Protein AF-A0A2N6D8K6-F1 (afdb_monomer)

pLDDT: mean 79.32, std 9.18, range [48.91, 89.81]

Structure (mmCIF, N/CA/C/O backbone):
data_AF-A0A2N6D8K6-F1
#
_entry.id   AF-A0A2N6D8K6-F1
#
loop_
_atom_site.group_PDB
_atom_site.id
_atom_site.type_symbol
_atom_site.label_atom_id
_atom_site.label_alt_id
_atom_site.label_comp_id
_atom_site.label_asym_id
_atom_site.label_entity_id
_atom_site.label_seq_id
_atom_site.pdbx_PDB_ins_code
_atom_site.Cartn_x
_atom_site.Cartn_y
_atom_site.Cartn_z
_atom_site.occupancy
_atom_site.B_iso_or_equiv
_atom_site.auth_seq_id
_atom_site.auth_comp_id
_atom_site.auth_asym_id
_atom_site.auth_atom_id
_atom_site.pdbx_PDB_model_num
ATOM 1 N N . MET A 1 1 ? -3.991 9.715 23.454 1.00 48.91 1 MET A N 1
ATOM 2 C CA . MET A 1 1 ? -3.534 10.685 22.433 1.00 48.91 1 MET A CA 1
ATOM 3 C C . MET A 1 1 ? -4.359 10.430 21.180 1.00 48.91 1 MET A C 1
ATOM 5 O O . MET A 1 1 ? -4.437 9.270 20.801 1.00 48.91 1 MET A O 1
ATOM 9 N N . MET A 1 2 ? -5.073 11.428 20.643 1.00 51.59 2 MET A N 1
ATOM 10 C CA . MET A 1 2 ? -6.080 11.221 19.586 1.00 51.59 2 MET A CA 1
ATOM 11 C C . MET A 1 2 ? -5.442 10.580 18.335 1.00 51.59 2 MET A C 1
ATOM 13 O O . MET A 1 2 ? -4.642 11.240 17.670 1.00 51.59 2 MET A O 1
ATOM 17 N N . PRO A 1 3 ? -5.758 9.310 18.014 1.00 61.03 3 PRO A N 1
ATOM 18 C CA . PRO A 1 3 ? -5.130 8.584 16.909 1.00 61.03 3 PRO A CA 1
ATOM 19 C C . PRO A 1 3 ? -5.493 9.170 15.537 1.00 61.03 3 PRO A C 1
ATOM 21 O O . PRO A 1 3 ? -4.784 8.931 14.567 1.00 61.03 3 PRO A O 1
ATOM 24 N N . GLU A 1 4 ? -6.546 9.983 15.451 1.00 63.66 4 GLU A N 1
ATOM 25 C CA . GLU A 1 4 ? -7.065 10.559 14.206 1.00 63.66 4 GLU A CA 1
ATOM 26 C C . GLU A 1 4 ? -6.054 11.455 13.479 1.00 63.66 4 GLU A C 1
ATOM 28 O O . GLU A 1 4 ? -5.876 11.328 12.267 1.00 63.66 4 GLU A O 1
ATOM 33 N N . ILE A 1 5 ? -5.337 12.316 14.211 1.00 70.06 5 ILE A N 1
ATOM 34 C CA . ILE A 1 5 ? -4.344 13.226 13.617 1.00 70.06 5 ILE A CA 1
ATOM 35 C C . ILE A 1 5 ? -3.156 12.422 13.073 1.00 70.06 5 ILE A C 1
ATOM 37 O O . ILE A 1 5 ? -2.692 12.665 11.957 1.00 70.06 5 ILE A O 1
ATOM 41 N N . SER A 1 6 ? -2.695 11.423 13.830 1.00 76.38 6 SER A N 1
ATOM 42 C CA . SER A 1 6 ? -1.581 10.561 13.428 1.00 76.38 6 SER A CA 1
ATOM 43 C C . SER A 1 6 ? -1.946 9.656 12.249 1.00 76.38 6 SER A C 1
ATOM 45 O O . SER A 1 6 ? -1.163 9.533 11.312 1.00 76.38 6 SER A O 1
ATOM 47 N N . ILE A 1 7 ? -3.147 9.073 12.244 1.00 81.81 7 ILE A N 1
ATOM 48 C CA . ILE A 1 7 ? -3.619 8.187 11.172 1.00 81.81 7 ILE A CA 1
ATOM 49 C C . ILE A 1 7 ? -3.846 8.959 9.878 1.00 81.81 7 ILE A C 1
ATOM 51 O O . ILE A 1 7 ? -3.372 8.536 8.826 1.00 81.81 7 ILE A O 1
ATOM 55 N N . SER A 1 8 ? -4.516 10.112 9.948 1.00 81.38 8 SER A N 1
ATOM 56 C CA . SER A 1 8 ? -4.740 10.969 8.780 1.00 81.38 8 SER A CA 1
ATOM 57 C C . SER A 1 8 ? -3.414 11.398 8.151 1.00 81.38 8 SER A C 1
ATOM 59 O O . SER A 1 8 ? -3.263 11.373 6.928 1.00 81.38 8 SER A O 1
ATOM 61 N N . LYS A 1 9 ? -2.407 11.706 8.981 1.00 84.31 9 LYS A N 1
ATOM 62 C CA . LYS A 1 9 ? -1.055 12.018 8.510 1.00 84.31 9 LYS A CA 1
ATOM 63 C C . LYS A 1 9 ? -0.406 10.822 7.809 1.00 84.31 9 LYS A C 1
ATOM 65 O O . LYS A 1 9 ? 0.092 10.994 6.704 1.00 84.31 9 LYS A O 1
ATOM 70 N N . ILE A 1 10 ? -0.451 9.624 8.398 1.00 83.38 10 ILE A N 1
ATOM 71 C CA . ILE A 1 10 ? 0.119 8.404 7.795 1.00 83.38 10 ILE A CA 1
ATOM 72 C C . ILE A 1 10 ? -0.560 8.079 6.461 1.00 83.38 10 ILE A C 1
ATOM 74 O O . ILE A 1 10 ? 0.134 7.840 5.476 1.00 83.38 10 ILE A O 1
ATOM 78 N N . MET A 1 11 ? -1.895 8.134 6.401 1.00 82.94 11 MET A N 1
ATOM 79 C CA . MET A 1 11 ? -2.642 7.892 5.165 1.00 82.94 11 MET A CA 1
ATOM 80 C C . MET A 1 11 ? -2.240 8.869 4.063 1.00 82.94 11 MET A C 1
ATOM 82 O O . MET A 1 11 ? -1.933 8.435 2.959 1.00 82.94 11 MET A O 1
ATOM 86 N N . ARG A 1 12 ? -2.193 10.175 4.360 1.00 85.88 12 ARG A N 1
ATOM 87 C CA . ARG A 1 12 ? -1.790 11.201 3.384 1.00 85.88 12 ARG A CA 1
ATOM 88 C C . ARG A 1 12 ? -0.355 11.002 2.911 1.00 85.88 12 ARG A C 1
ATOM 90 O O . ARG A 1 12 ? -0.102 11.099 1.716 1.00 85.88 12 ARG A O 1
ATOM 97 N N . THR A 1 13 ? 0.564 10.705 3.828 1.00 85.12 13 THR A N 1
ATOM 98 C CA . THR A 1 13 ? 1.973 10.480 3.490 1.00 85.12 13 THR A CA 1
ATOM 99 C C . THR A 1 13 ? 2.146 9.246 2.610 1.00 85.12 13 THR A C 1
ATOM 101 O O . THR A 1 13 ? 2.822 9.336 1.591 1.00 85.12 13 THR A O 1
ATOM 104 N N . GLY A 1 14 ? 1.517 8.115 2.944 1.00 83.06 14 GLY A N 1
ATOM 105 C CA . GLY A 1 14 ? 1.617 6.902 2.128 1.00 83.06 14 GLY A CA 1
ATOM 106 C C . GLY A 1 14 ? 1.004 7.073 0.735 1.00 83.06 14 GLY A C 1
ATOM 107 O O . GLY A 1 14 ? 1.611 6.676 -0.254 1.00 83.06 14 GLY A O 1
ATOM 108 N N . LEU A 1 15 ? -0.134 7.771 0.627 1.00 85.62 15 LEU A N 1
ATOM 109 C CA . LEU A 1 15 ? -0.737 8.111 -0.668 1.00 85.62 15 LEU A CA 1
ATOM 110 C C . LEU A 1 15 ? 0.157 9.039 -1.501 1.00 85.62 15 LEU A C 1
ATOM 112 O O . LEU A 1 15 ? 0.314 8.825 -2.700 1.00 85.62 15 LEU A O 1
ATOM 116 N N . ALA A 1 16 ? 0.767 10.047 -0.870 1.00 87.88 16 ALA A N 1
ATOM 117 C CA . ALA A 1 16 ? 1.689 10.958 -1.541 1.00 87.88 16 ALA A CA 1
ATOM 118 C C . ALA A 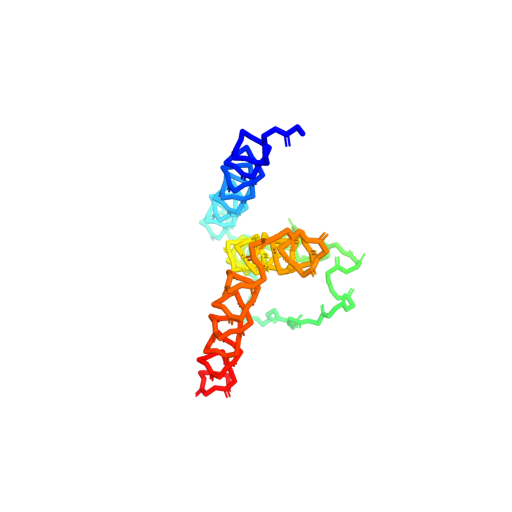1 16 ? 2.935 10.224 -2.058 1.00 87.88 16 ALA A C 1
ATOM 120 O O . ALA A 1 16 ? 3.336 10.440 -3.197 1.00 87.88 16 ALA A O 1
ATOM 121 N N . ILE A 1 17 ? 3.512 9.322 -1.258 1.00 87.12 17 ILE A N 1
ATOM 122 C CA . ILE A 1 17 ? 4.657 8.495 -1.664 1.00 87.12 17 ILE A CA 1
ATOM 123 C C . ILE A 1 17 ? 4.280 7.591 -2.843 1.00 87.12 17 ILE A C 1
ATOM 125 O O . ILE A 1 17 ? 5.009 7.545 -3.833 1.00 87.12 17 ILE A O 1
ATOM 129 N N . GLY A 1 18 ? 3.125 6.922 -2.776 1.00 84.81 18 GLY A N 1
ATOM 130 C CA . GLY A 1 18 ? 2.630 6.091 -3.872 1.00 84.81 18 GLY A CA 1
ATOM 131 C C . GLY A 1 18 ? 2.453 6.874 -5.174 1.00 84.81 18 GLY A C 1
ATOM 132 O O . GLY A 1 18 ? 2.937 6.447 -6.220 1.00 84.81 18 GLY A O 1
ATOM 133 N N . LEU A 1 19 ? 1.846 8.064 -5.103 1.00 86.69 19 LEU A N 1
ATOM 134 C CA . LEU A 1 19 ? 1.694 8.963 -6.252 1.00 86.69 19 LEU A CA 1
ATOM 135 C C . LEU A 1 19 ? 3.040 9.421 -6.821 1.00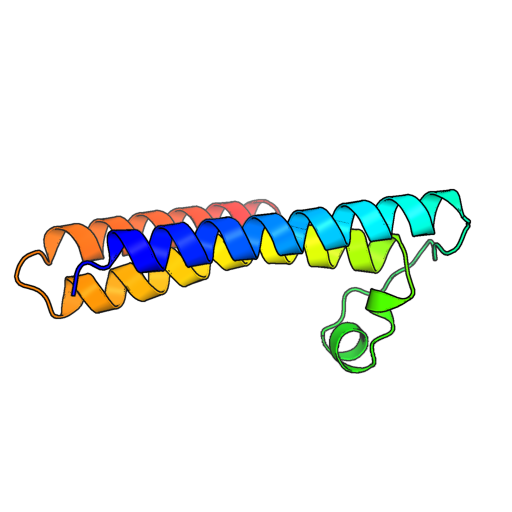 86.69 19 LEU A C 1
ATOM 137 O O . LEU A 1 19 ? 3.202 9.446 -8.039 1.00 86.69 19 LEU A O 1
ATOM 141 N N . ILE A 1 20 ? 4.013 9.751 -5.967 1.00 89.81 20 ILE A N 1
ATOM 142 C CA . ILE A 1 20 ? 5.362 10.129 -6.406 1.00 89.81 20 ILE A CA 1
ATOM 143 C C . ILE A 1 20 ? 6.009 8.977 -7.180 1.00 89.81 20 ILE A C 1
ATOM 145 O O . ILE A 1 20 ? 6.514 9.202 -8.277 1.00 89.81 20 ILE A O 1
ATOM 149 N N . PHE A 1 21 ? 5.949 7.745 -6.669 1.00 87.19 21 PHE A N 1
ATOM 150 C CA . PHE A 1 21 ? 6.497 6.589 -7.381 1.00 87.19 21 PHE A CA 1
ATOM 151 C C . PHE A 1 21 ? 5.806 6.344 -8.723 1.00 87.19 21 PHE A C 1
ATOM 153 O O . PHE A 1 21 ? 6.488 6.102 -9.715 1.00 87.19 21 PHE A O 1
ATOM 160 N N . MET A 1 22 ? 4.480 6.491 -8.797 1.00 85.69 22 MET A N 1
ATOM 161 C CA . MET A 1 22 ? 3.758 6.367 -10.068 1.00 85.69 22 MET A CA 1
ATOM 162 C C . MET A 1 22 ? 4.135 7.467 -11.067 1.00 85.69 22 MET A C 1
ATOM 164 O O . MET A 1 22 ? 4.293 7.177 -12.251 1.00 85.69 22 MET A O 1
ATOM 168 N N . LEU A 1 23 ? 4.312 8.712 -10.611 1.00 87.06 23 LEU A N 1
ATOM 169 C CA . LEU A 1 23 ? 4.733 9.825 -11.467 1.00 87.06 23 LEU A CA 1
ATOM 170 C C . LEU A 1 23 ? 6.148 9.613 -12.011 1.00 87.06 23 LEU A C 1
ATOM 172 O O . LEU A 1 23 ? 6.365 9.764 -13.212 1.00 87.06 23 LEU A O 1
ATOM 176 N N . ILE A 1 24 ? 7.098 9.220 -11.157 1.00 86.25 24 ILE A N 1
ATOM 177 C CA . ILE A 1 24 ? 8.469 8.915 -11.590 1.00 86.25 24 ILE A CA 1
ATOM 178 C C . ILE A 1 24 ? 8.460 7.712 -12.542 1.00 86.25 24 ILE A C 1
ATOM 180 O O . ILE A 1 24 ? 9.115 7.758 -13.581 1.00 86.25 24 ILE A O 1
ATOM 184 N N . GLY A 1 25 ? 7.668 6.679 -12.243 1.00 82.94 25 GLY A N 1
ATOM 185 C CA . GLY A 1 25 ? 7.509 5.511 -13.107 1.00 82.94 25 GLY A CA 1
ATOM 186 C C . GLY A 1 25 ? 6.962 5.858 -14.493 1.00 82.94 25 GLY A C 1
ATOM 187 O O . GLY A 1 25 ? 7.513 5.420 -15.501 1.00 82.94 25 GLY A O 1
ATOM 188 N N . GLY A 1 26 ? 5.955 6.733 -14.558 1.00 81.38 26 GLY A N 1
ATOM 189 C CA . GLY A 1 26 ? 5.431 7.265 -15.817 1.00 81.38 26 GLY A CA 1
ATOM 190 C C . GLY A 1 26 ? 6.480 8.049 -16.610 1.00 81.38 26 GLY A C 1
ATOM 191 O O . GLY A 1 26 ? 6.624 7.843 -17.813 1.00 81.38 26 GLY A O 1
ATOM 192 N N . ILE A 1 27 ? 7.275 8.894 -15.944 1.00 85.44 27 ILE A N 1
ATOM 193 C CA . ILE A 1 27 ? 8.379 9.630 -16.586 1.00 85.44 27 ILE A CA 1
ATOM 194 C C . ILE A 1 27 ? 9.433 8.659 -17.142 1.00 85.44 27 ILE A C 1
ATOM 196 O O . ILE A 1 27 ? 9.909 8.831 -18.265 1.00 85.44 27 ILE A O 1
ATOM 200 N N . PHE A 1 28 ? 9.793 7.623 -16.385 1.00 83.81 28 PHE A N 1
ATOM 201 C CA . PHE A 1 28 ? 10.779 6.620 -16.801 1.00 83.81 28 PHE A CA 1
ATOM 202 C C . PHE A 1 28 ? 10.277 5.770 -17.974 1.00 83.81 28 PHE A C 1
ATOM 204 O O . PHE A 1 28 ? 11.035 5.506 -18.906 1.00 83.81 28 PHE A O 1
ATOM 211 N N . SER A 1 29 ? 8.984 5.442 -17.988 1.00 78.56 29 SER A N 1
ATOM 212 C CA . SER A 1 29 ? 8.338 4.765 -19.114 1.00 78.56 29 SER A CA 1
ATOM 213 C C . SER A 1 29 ? 8.377 5.613 -20.395 1.00 78.56 29 SER A C 1
ATOM 215 O O . SER A 1 29 ? 8.783 5.113 -21.442 1.00 78.56 29 SER A O 1
ATOM 217 N N . VAL A 1 30 ? 8.069 6.915 -20.317 1.00 79.69 30 VAL A N 1
ATOM 218 C CA . VAL A 1 30 ? 8.109 7.827 -21.482 1.00 79.69 30 VAL A CA 1
ATOM 219 C C . VAL A 1 30 ? 9.539 8.073 -21.979 1.00 79.69 30 VAL A C 1
ATOM 221 O O . VAL A 1 30 ? 9.760 8.256 -23.173 1.00 79.69 30 VAL A O 1
ATOM 224 N N . THR A 1 31 ? 10.526 8.058 -21.082 1.00 79.38 31 THR A N 1
ATOM 225 C CA . THR A 1 31 ? 11.950 8.249 -21.421 1.00 79.38 31 THR A CA 1
ATOM 226 C C . THR A 1 31 ? 12.653 6.970 -21.891 1.00 79.38 31 THR A C 1
ATOM 228 O O . THR A 1 31 ? 13.86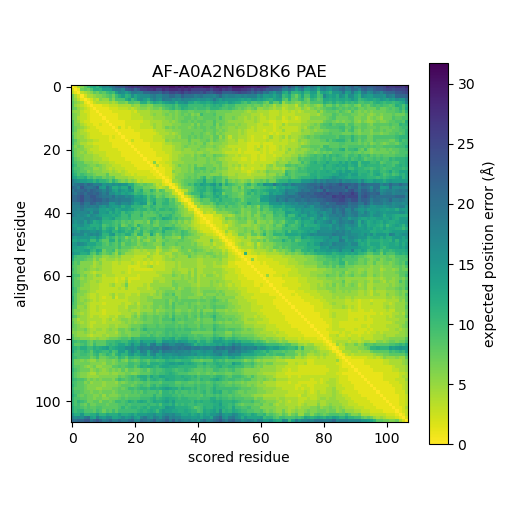2 6.989 -22.121 1.00 79.38 31 THR A O 1
ATOM 231 N N . GLY A 1 32 ? 11.912 5.871 -22.076 1.00 66.62 32 GLY A N 1
ATOM 232 C CA . GLY A 1 32 ? 12.422 4.618 -22.639 1.00 66.62 32 GLY A CA 1
ATOM 233 C C . GLY A 1 32 ? 13.168 3.721 -21.648 1.00 66.62 32 GLY A C 1
ATOM 234 O O . GLY A 1 32 ? 13.801 2.754 -22.062 1.00 66.62 32 GLY A O 1
ATOM 235 N N . ARG A 1 33 ? 13.107 4.009 -20.340 1.00 68.62 33 ARG A N 1
ATOM 236 C CA . ARG A 1 33 ? 13.623 3.126 -19.279 1.00 68.62 33 ARG A CA 1
ATOM 237 C C . ARG A 1 33 ? 12.529 2.159 -18.832 1.00 68.62 33 ARG A C 1
ATOM 239 O O . ARG A 1 33 ? 11.983 2.289 -17.736 1.00 68.62 33 ARG A O 1
ATOM 246 N N . TYR A 1 34 ?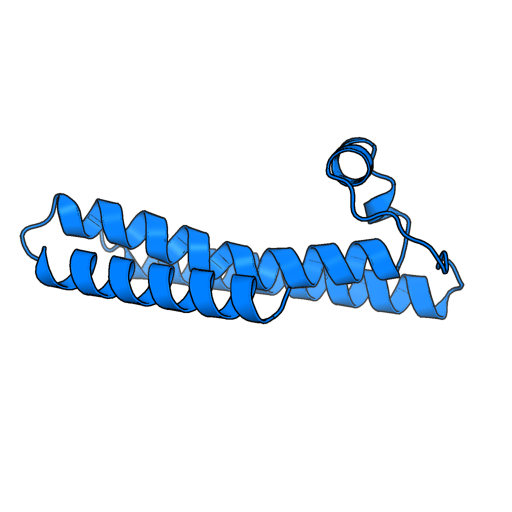 12.193 1.234 -19.722 1.00 64.12 34 TYR A N 1
ATOM 247 C CA . TYR A 1 34 ? 11.155 0.227 -19.529 1.00 64.12 34 TYR A CA 1
ATOM 248 C C . TYR A 1 34 ? 11.653 -1.129 -20.031 1.00 64.12 34 TYR A C 1
ATOM 250 O O . TYR A 1 34 ? 12.052 -1.236 -21.191 1.00 64.12 34 TYR A O 1
ATOM 258 N N . HIS A 1 35 ? 11.623 -2.151 -19.175 1.00 67.50 35 HIS A N 1
ATOM 259 C CA . HIS A 1 35 ? 11.768 -3.539 -19.608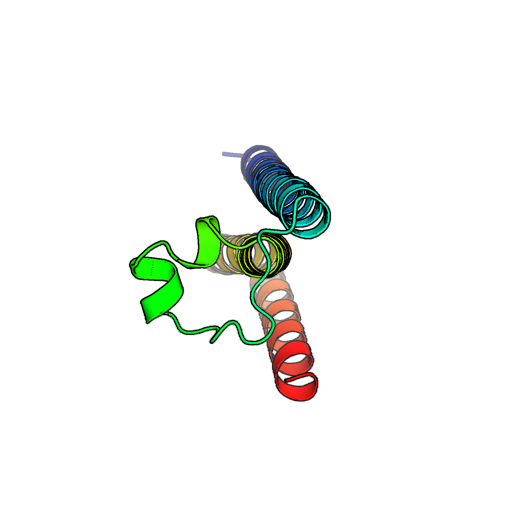 1.00 67.50 35 HIS A CA 1
ATOM 260 C C . HIS A 1 35 ? 10.382 -4.173 -19.766 1.00 67.50 35 HIS A C 1
ATOM 262 O O . HIS A 1 35 ? 9.533 -4.062 -18.883 1.00 67.50 35 HIS A O 1
ATOM 268 N N . GLU A 1 36 ? 10.165 -4.866 -20.888 1.00 59.00 36 GLU A N 1
ATOM 269 C CA . GLU A 1 36 ? 8.911 -5.582 -21.179 1.00 59.00 36 GLU A CA 1
ATOM 270 C C . GLU A 1 36 ? 8.627 -6.714 -20.178 1.00 59.00 36 GLU A C 1
ATOM 272 O O . GLU A 1 36 ? 7.469 -7.013 -19.897 1.00 59.00 36 GLU A O 1
ATOM 277 N N . GLU A 1 37 ? 9.667 -7.294 -19.573 1.00 60.94 37 GLU A N 1
ATOM 278 C CA . GLU A 1 37 ? 9.549 -8.380 -18.599 1.00 60.94 37 GLU A CA 1
ATOM 279 C C . GLU A 1 37 ? 10.191 -7.998 -17.262 1.00 60.94 37 GLU A C 1
ATOM 281 O O . GLU A 1 37 ? 11.337 -8.335 -16.959 1.00 60.94 37 GLU A O 1
ATOM 286 N N . ILE A 1 38 ? 9.437 -7.293 -16.418 1.00 63.44 38 ILE A N 1
ATOM 287 C CA . ILE A 1 38 ? 9.841 -7.088 -15.026 1.00 63.44 38 ILE A CA 1
ATOM 288 C C . ILE A 1 38 ? 9.385 -8.285 -14.210 1.00 63.44 38 ILE A C 1
ATOM 290 O O . ILE A 1 38 ? 8.197 -8.481 -13.953 1.00 63.44 38 ILE A O 1
ATOM 294 N N . ASN A 1 39 ? 10.350 -9.061 -13.734 1.00 65.69 39 ASN A N 1
ATOM 295 C CA . ASN A 1 39 ? 10.070 -10.117 -12.780 1.00 65.69 39 ASN A CA 1
ATOM 296 C C . ASN A 1 39 ? 9.795 -9.475 -11.405 1.00 65.69 39 ASN A C 1
ATOM 298 O O . ASN A 1 39 ? 10.709 -8.971 -10.748 1.00 65.69 39 ASN A O 1
ATOM 302 N N . LEU A 1 40 ? 8.530 -9.435 -10.980 1.00 65.00 40 LEU A N 1
ATOM 303 C CA . LEU A 1 40 ? 8.080 -8.831 -9.716 1.00 65.00 40 LEU A CA 1
ATOM 304 C C . LEU A 1 40 ? 8.414 -9.733 -8.515 1.00 65.00 40 LEU A C 1
ATOM 306 O O . LEU A 1 40 ? 7.540 -10.233 -7.811 1.00 65.00 40 LEU A O 1
ATOM 310 N N . SER A 1 41 ? 9.706 -9.955 -8.291 1.00 70.56 41 SER A N 1
ATOM 311 C CA . SER A 1 41 ? 10.227 -10.722 -7.162 1.00 70.56 41 SER A CA 1
ATOM 312 C C . SER A 1 41 ? 10.643 -9.805 -6.012 1.00 70.56 41 SER A C 1
ATOM 314 O O . SER A 1 41 ? 11.167 -8.710 -6.225 1.00 70.56 41 SER A O 1
ATOM 316 N N . ILE A 1 42 ? 10.502 -10.295 -4.777 1.00 66.75 42 ILE A N 1
ATOM 317 C CA . ILE A 1 42 ? 11.053 -9.650 -3.573 1.00 66.75 42 ILE A CA 1
ATOM 318 C C . ILE A 1 42 ? 12.573 -9.454 -3.712 1.00 66.75 42 ILE A C 1
ATOM 320 O O . ILE A 1 42 ? 13.109 -8.452 -3.244 1.00 66.75 42 ILE A O 1
ATOM 324 N N . ALA A 1 43 ? 13.265 -10.360 -4.412 1.00 70.69 43 ALA A N 1
ATOM 325 C CA . ALA A 1 43 ? 14.691 -10.218 -4.699 1.00 70.69 43 ALA A CA 1
ATOM 326 C C . ALA A 1 43 ? 14.988 -8.946 -5.514 1.00 70.69 43 ALA A C 1
ATOM 328 O O . ALA A 1 43 ? 15.914 -8.212 -5.189 1.00 70.69 43 ALA A O 1
ATOM 329 N N . ASN A 1 44 ? 14.139 -8.626 -6.493 1.00 69.62 44 ASN A N 1
ATOM 330 C CA . ASN A 1 44 ? 14.285 -7.444 -7.346 1.00 69.62 44 ASN A CA 1
ATOM 331 C C . ASN A 1 44 ? 13.868 -6.145 -6.633 1.00 69.62 44 ASN A C 1
ATOM 333 O O . ASN A 1 44 ? 14.350 -5.064 -6.972 1.00 69.62 44 ASN A O 1
ATOM 337 N N . MET A 1 45 ? 13.011 -6.234 -5.605 1.00 68.62 45 MET A N 1
ATOM 338 C CA . MET A 1 45 ? 12.768 -5.105 -4.694 1.00 68.62 45 MET A CA 1
ATOM 339 C C . MET A 1 45 ? 14.016 -4.796 -3.859 1.00 68.62 45 MET A C 1
ATOM 341 O O . MET A 1 45 ? 14.340 -3.628 -3.660 1.00 68.62 45 MET A O 1
ATOM 345 N N . LEU A 1 46 ? 14.699 -5.833 -3.364 1.00 73.12 46 LEU A N 1
ATOM 346 C CA . LEU A 1 46 ? 15.861 -5.705 -2.477 1.00 73.12 46 LEU A CA 1
ATOM 347 C C . LEU A 1 46 ? 17.137 -5.291 -3.216 1.00 73.12 46 LEU A C 1
ATOM 349 O O . LEU A 1 46 ? 17.920 -4.520 -2.670 1.00 73.12 46 LEU A O 1
ATOM 353 N N . ASP A 1 47 ? 17.319 -5.757 -4.451 1.00 78.81 47 ASP A N 1
ATOM 354 C CA . ASP A 1 47 ? 18.447 -5.385 -5.319 1.00 78.81 47 ASP A CA 1
ATOM 355 C C . ASP A 1 47 ? 18.268 -3.996 -5.969 1.00 78.81 47 ASP A C 1
ATOM 357 O O . ASP A 1 47 ? 19.105 -3.501 -6.717 1.00 78.81 47 ASP A O 1
ATOM 361 N N . GLY A 1 48 ? 17.140 -3.332 -5.704 1.00 74.25 48 GLY A N 1
ATOM 362 C CA . GLY A 1 48 ? 16.877 -1.976 -6.175 1.00 74.25 48 GLY A CA 1
ATOM 363 C C . GLY A 1 48 ? 16.551 -1.861 -7.669 1.00 74.25 48 GLY A C 1
ATOM 364 O O . GLY A 1 48 ? 16.254 -0.761 -8.137 1.00 74.25 48 GLY A O 1
ATOM 365 N N . SER A 1 49 ? 16.538 -2.968 -8.418 1.00 73.75 49 SER A N 1
ATOM 366 C CA . SER A 1 49 ? 16.268 -2.985 -9.863 1.00 73.75 49 SER A CA 1
ATOM 367 C C . SER A 1 49 ? 14.883 -2.426 -10.212 1.00 73.75 49 SER A C 1
ATOM 369 O O . SER A 1 49 ? 14.730 -1.730 -11.215 1.00 73.75 49 SER A O 1
ATOM 371 N N . LEU A 1 50 ? 13.899 -2.600 -9.323 1.00 68.38 50 LEU A N 1
ATOM 372 C CA . LEU A 1 50 ? 12.561 -2.013 -9.467 1.00 68.38 50 LEU A CA 1
ATOM 373 C C . LEU A 1 50 ? 12.517 -0.478 -9.369 1.00 68.38 50 LEU A C 1
ATOM 375 O O . LEU A 1 50 ? 11.539 0.113 -9.816 1.00 68.38 50 LEU A O 1
ATOM 379 N N . PHE A 1 51 ? 13.539 0.180 -8.806 1.00 72.69 51 PHE A N 1
ATOM 380 C CA . PHE A 1 51 ? 13.600 1.649 -8.719 1.00 72.69 51 PHE A CA 1
ATOM 381 C C . PHE A 1 51 ? 14.185 2.304 -9.972 1.00 72.69 51 PHE A C 1
ATOM 383 O O . PHE A 1 51 ? 14.087 3.521 -10.136 1.00 72.69 51 PHE A O 1
ATOM 390 N N . VAL A 1 52 ? 14.822 1.515 -10.837 1.00 75.44 52 VAL A N 1
ATOM 391 C CA . VAL A 1 52 ? 15.466 2.000 -12.065 1.00 75.44 52 VAL A CA 1
ATOM 392 C C . VAL A 1 52 ? 14.553 1.812 -13.280 1.00 75.44 52 VAL A C 1
ATOM 394 O O . VAL A 1 52 ? 14.757 2.462 -14.305 1.00 75.44 52 VAL A O 1
ATOM 397 N N . ASP A 1 53 ? 13.519 0.980 -13.146 1.00 80.25 53 ASP A N 1
ATOM 398 C CA . ASP A 1 53 ? 12.537 0.700 -14.186 1.00 80.25 53 ASP A CA 1
ATOM 399 C C . ASP A 1 53 ? 11.232 1.481 -13.973 1.00 80.25 53 ASP A C 1
ATOM 401 O O . ASP A 1 53 ? 10.669 1.506 -12.874 1.00 80.25 53 ASP A O 1
ATOM 405 N N . GLY A 1 54 ? 10.721 2.093 -15.043 1.00 78.69 54 GLY A N 1
ATOM 406 C CA . GLY A 1 54 ? 9.457 2.815 -15.027 1.00 78.69 54 GLY A CA 1
ATOM 407 C C . GLY A 1 54 ? 8.269 1.953 -14.608 1.00 78.69 54 GLY A C 1
ATOM 408 O O . GLY A 1 54 ? 7.488 2.372 -13.750 1.00 78.69 54 GLY A O 1
ATOM 409 N N . ALA A 1 55 ? 8.148 0.728 -15.130 1.00 79.81 55 ALA A N 1
ATOM 410 C CA . ALA A 1 55 ? 7.047 -0.145 -14.722 1.00 79.81 55 ALA A CA 1
ATOM 411 C C . ALA A 1 55 ? 7.239 -0.673 -13.292 1.00 79.81 55 ALA A C 1
ATOM 413 O O . ALA A 1 55 ? 6.264 -0.765 -12.546 1.00 79.81 55 ALA A O 1
ATOM 4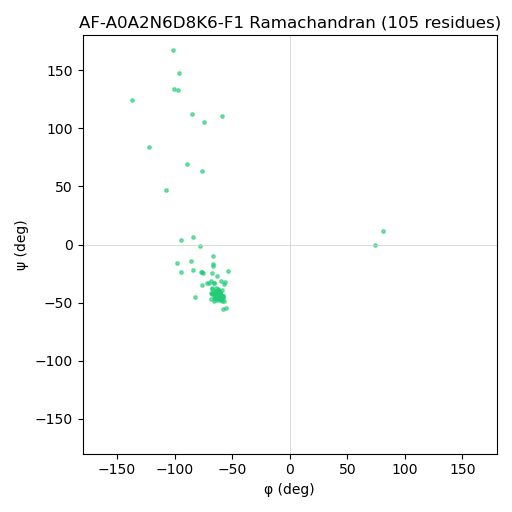14 N N . GLY A 1 56 ? 8.482 -0.900 -12.857 1.00 80.38 56 GLY A N 1
ATOM 415 C CA . GLY A 1 56 ? 8.794 -1.274 -11.475 1.00 80.38 56 GLY A CA 1
ATOM 416 C C . GLY A 1 56 ? 8.332 -0.212 -10.475 1.00 80.38 56 GLY A C 1
ATOM 417 O O . GLY A 1 56 ? 7.631 -0.521 -9.509 1.00 80.38 56 GLY A O 1
ATOM 418 N N . LEU A 1 57 ? 8.616 1.058 -10.764 1.00 82.94 57 LEU A N 1
ATOM 419 C CA . LEU A 1 57 ? 8.162 2.200 -9.970 1.00 82.94 57 LEU A CA 1
ATOM 420 C C . LEU A 1 57 ? 6.634 2.357 -9.965 1.00 82.94 57 LEU A C 1
ATOM 422 O O . LEU A 1 57 ? 6.055 2.673 -8.923 1.00 82.94 57 LEU A O 1
ATOM 426 N N . MET A 1 58 ? 5.956 2.089 -11.085 1.00 81.62 58 MET A N 1
ATOM 427 C CA . MET A 1 58 ? 4.487 2.090 -11.129 1.00 81.62 58 MET A CA 1
ATOM 428 C C . MET A 1 58 ? 3.882 0.985 -10.250 1.00 81.62 58 MET A C 1
ATOM 430 O O . MET A 1 58 ? 2.920 1.241 -9.515 1.00 81.62 58 MET A O 1
ATOM 434 N N . TYR A 1 59 ? 4.463 -0.219 -10.262 1.00 81.44 59 TYR A N 1
ATOM 435 C CA . TYR A 1 59 ? 4.059 -1.309 -9.369 1.00 81.44 59 TYR A CA 1
ATOM 436 C C . TYR A 1 59 ? 4.318 -0.970 -7.899 1.00 81.44 59 TYR A C 1
ATOM 438 O O . TYR A 1 59 ? 3.427 -1.159 -7.070 1.00 81.44 59 TYR A O 1
ATOM 446 N N . LEU A 1 60 ? 5.487 -0.409 -7.570 1.00 81.94 60 LEU A N 1
ATOM 447 C CA . LEU A 1 60 ? 5.819 0.044 -6.214 1.00 81.94 60 LEU A CA 1
ATOM 448 C C . LEU A 1 60 ? 4.856 1.125 -5.712 1.00 81.94 60 LEU A C 1
ATOM 450 O O . LEU A 1 60 ? 4.397 1.066 -4.569 1.00 81.94 60 LEU A O 1
ATOM 454 N N . GLY A 1 61 ? 4.505 2.084 -6.569 1.00 83.69 61 GLY A N 1
ATOM 455 C CA . GLY A 1 61 ? 3.525 3.116 -6.250 1.00 83.69 61 GLY A CA 1
ATOM 456 C C . GLY A 1 61 ? 2.140 2.535 -5.967 1.00 83.69 61 GLY A C 1
ATOM 457 O O . GLY A 1 61 ? 1.527 2.859 -4.949 1.00 83.69 61 GLY A O 1
ATOM 458 N N . THR A 1 62 ? 1.689 1.596 -6.801 1.00 81.94 62 THR A N 1
ATOM 459 C CA . THR A 1 62 ? 0.410 0.891 -6.611 1.00 81.94 62 THR A CA 1
ATOM 460 C C . THR A 1 62 ? 0.405 0.072 -5.316 1.00 81.94 62 THR A C 1
ATOM 462 O O . THR A 1 62 ? -0.541 0.152 -4.529 1.00 81.94 62 THR A O 1
ATOM 465 N N . LEU A 1 63 ? 1.492 -0.655 -5.035 1.00 82.00 63 LEU A N 1
ATOM 466 C CA . LEU A 1 63 ? 1.690 -1.387 -3.780 1.00 82.00 63 LEU A CA 1
ATO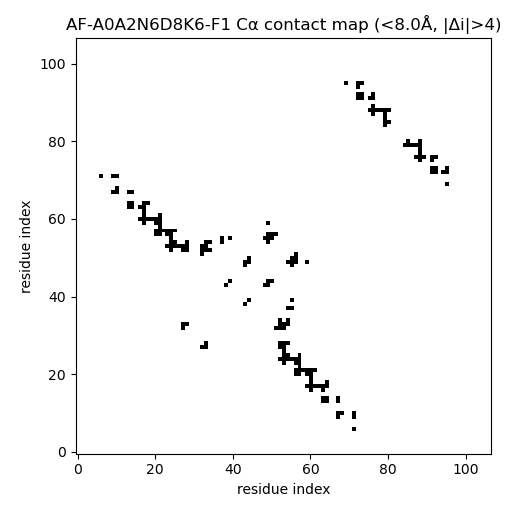M 467 C C . LEU A 1 63 ? 1.626 -0.462 -2.565 1.00 82.00 63 LEU A C 1
ATOM 469 O O . LEU A 1 63 ? 0.962 -0.790 -1.586 1.00 82.00 63 LEU A O 1
ATOM 473 N N . SER A 1 64 ? 2.267 0.706 -2.624 1.00 84.31 64 SER A N 1
ATOM 474 C CA . SER A 1 64 ? 2.241 1.690 -1.538 1.00 84.31 64 SER A CA 1
ATOM 475 C C . SER A 1 64 ? 0.818 2.182 -1.243 1.00 84.31 64 SER A C 1
ATOM 477 O O . SER A 1 64 ? 0.420 2.261 -0.076 1.00 84.31 64 SER A O 1
ATOM 479 N N . ILE A 1 65 ? 0.014 2.426 -2.283 1.00 83.81 65 ILE A N 1
ATOM 480 C CA . ILE A 1 65 ? -1.386 2.863 -2.154 1.00 83.81 65 ILE A CA 1
ATOM 481 C C . ILE A 1 65 ? -2.267 1.780 -1.516 1.00 83.81 65 ILE A C 1
ATOM 483 O O . ILE A 1 65 ? -3.186 2.119 -0.774 1.00 83.81 65 ILE A O 1
ATOM 487 N N . ILE A 1 66 ? -1.986 0.495 -1.755 1.00 82.88 66 ILE A N 1
ATOM 488 C CA . ILE A 1 66 ? -2.741 -0.630 -1.175 1.00 82.88 66 ILE A CA 1
ATOM 489 C C . ILE A 1 66 ? -2.265 -0.953 0.249 1.00 82.88 66 ILE A C 1
ATOM 491 O O . ILE A 1 66 ? -3.076 -1.133 1.160 1.00 82.88 66 ILE A O 1
ATOM 495 N N . LEU A 1 67 ? -0.950 -1.000 0.475 1.00 82.50 67 LEU A N 1
ATOM 496 C CA . LEU A 1 67 ? -0.369 -1.381 1.764 1.00 82.50 67 LEU A CA 1
ATOM 497 C C . LEU A 1 67 ? -0.593 -0.323 2.847 1.00 82.50 67 LEU A C 1
ATOM 499 O O . LEU A 1 67 ? -0.788 -0.678 4.007 1.00 82.50 67 LEU A O 1
ATOM 503 N N . THR A 1 68 ? -0.616 0.965 2.491 1.00 85.50 68 THR A N 1
ATOM 504 C CA . THR A 1 68 ? -0.847 2.059 3.451 1.00 85.50 68 THR A CA 1
ATOM 505 C C . THR A 1 68 ? -2.184 1.923 4.203 1.00 85.50 68 THR A C 1
ATOM 507 O O . THR A 1 68 ? -2.163 1.894 5.437 1.00 85.50 68 THR A O 1
ATOM 510 N N . PRO A 1 69 ? -3.356 1.815 3.541 1.00 83.81 69 PRO A N 1
ATOM 511 C CA . PRO A 1 69 ? -4.628 1.629 4.235 1.00 83.81 69 PRO A CA 1
ATOM 512 C C . PRO A 1 69 ? -4.709 0.282 4.963 1.00 83.81 69 PRO A C 1
ATOM 514 O O . PRO A 1 69 ? -5.284 0.232 6.049 1.00 83.81 69 PRO A O 1
ATOM 517 N N . MET A 1 70 ? -4.092 -0.787 4.442 1.00 85.00 70 MET A N 1
ATOM 518 C CA . MET A 1 70 ? -4.019 -2.066 5.164 1.00 85.00 70 MET A CA 1
ATOM 519 C C . MET A 1 70 ? -3.244 -1.943 6.481 1.00 85.00 70 MET A C 1
ATOM 521 O O . MET A 1 70 ? -3.723 -2.398 7.519 1.00 85.00 70 MET A O 1
ATOM 525 N N . ALA A 1 71 ? -2.084 -1.282 6.471 1.00 85.19 71 ALA A N 1
ATOM 526 C CA . ALA A 1 71 ? -1.282 -1.048 7.670 1.00 85.19 71 ALA A CA 1
ATOM 527 C C . ALA A 1 71 ? -2.034 -0.191 8.702 1.00 85.19 71 ALA A C 1
ATOM 529 O O . ALA A 1 71 ? -1.990 -0.472 9.901 1.00 85.19 71 ALA A O 1
ATOM 530 N N . VAL A 1 72 ? -2.781 0.817 8.241 1.00 86.69 72 VAL A N 1
ATOM 531 C CA . VAL A 1 72 ? -3.633 1.653 9.100 1.00 86.69 72 VAL A CA 1
ATOM 532 C C . VAL A 1 72 ? -4.764 0.841 9.732 1.00 86.69 72 VAL A C 1
ATOM 534 O O . VAL A 1 72 ? -4.984 0.953 10.938 1.00 86.69 72 VAL A O 1
ATOM 537 N N . LEU A 1 73 ? -5.459 0.004 8.958 1.00 87.81 73 LEU A N 1
ATOM 538 C CA . LEU A 1 73 ? -6.517 -0.871 9.475 1.00 87.81 73 LEU A CA 1
ATOM 539 C C . LEU A 1 73 ? -5.977 -1.869 10.502 1.00 87.81 73 LEU A C 1
ATOM 541 O O . LEU A 1 73 ? -6.623 -2.112 11.519 1.00 87.81 73 LEU A O 1
ATOM 545 N N . PHE A 1 74 ? -4.782 -2.410 10.268 1.00 87.56 74 PHE A N 1
ATOM 546 C CA . PHE A 1 74 ? -4.119 -3.315 11.201 1.00 87.56 74 PHE A CA 1
ATOM 547 C C . PHE A 1 74 ? -3.740 -2.607 12.508 1.00 87.56 74 PHE A C 1
ATOM 549 O O . PHE A 1 74 ? -4.019 -3.111 13.595 1.00 87.56 74 PHE A O 1
ATOM 556 N N . PHE A 1 75 ? -3.183 -1.397 12.427 1.00 86.25 75 PHE A N 1
ATOM 557 C CA . PHE A 1 75 ? -2.907 -0.579 13.609 1.00 86.25 75 PHE A CA 1
ATOM 558 C C . PHE A 1 75 ? -4.187 -0.263 14.400 1.00 86.25 75 PHE A C 1
ATOM 560 O O . PHE A 1 75 ? -4.230 -0.440 15.619 1.00 86.25 75 PHE A O 1
ATOM 567 N N . LEU A 1 76 ? -5.247 0.159 13.705 1.00 85.44 76 LEU A N 1
ATOM 568 C CA . LEU A 1 76 ? -6.550 0.448 14.305 1.00 85.44 76 LEU A CA 1
ATOM 569 C C . LEU A 1 76 ? -7.178 -0.785 14.954 1.00 85.44 76 LEU A C 1
ATOM 571 O O . LEU A 1 76 ? -7.756 -0.673 16.035 1.00 85.44 76 LEU A O 1
ATOM 575 N N . PHE A 1 77 ? -7.028 -1.958 14.341 1.00 87.25 77 PHE A N 1
ATOM 576 C CA . PHE A 1 77 ? -7.473 -3.222 14.913 1.00 87.25 77 PHE A CA 1
ATOM 577 C C . PHE A 1 77 ? -6.867 -3.445 16.305 1.00 87.25 77 PHE A C 1
ATOM 579 O O . PHE A 1 77 ? -7.622 -3.608 17.265 1.00 87.25 77 PHE A O 1
ATOM 586 N N . PHE A 1 78 ? -5.537 -3.379 16.442 1.00 86.25 78 PHE A N 1
ATOM 587 C CA . PHE A 1 78 ? -4.877 -3.544 17.744 1.00 86.25 78 PHE A CA 1
ATOM 588 C C . PHE A 1 78 ? -5.243 -2.433 18.723 1.00 86.25 78 PHE A C 1
ATOM 590 O O . PHE A 1 78 ? -5.522 -2.711 19.888 1.00 86.25 78 PHE A O 1
ATOM 597 N N . TYR A 1 79 ? -5.304 -1.184 18.257 1.00 85.38 79 TYR A N 1
ATOM 598 C CA . TYR A 1 79 ? -5.699 -0.057 19.097 1.00 85.38 79 TYR A CA 1
ATOM 599 C C . TYR A 1 79 ? -7.088 -0.265 19.720 1.00 85.38 79 TYR A C 1
ATOM 601 O O . TYR A 1 79 ? -7.260 -0.115 20.930 1.00 85.38 79 TYR A O 1
ATOM 609 N N . TYR A 1 80 ? -8.079 -0.657 18.915 1.00 86.31 80 TYR A N 1
ATOM 610 C CA . TYR A 1 80 ? -9.438 -0.893 19.401 1.00 86.31 80 TYR A CA 1
ATOM 611 C C . TYR A 1 80 ? -9.587 -2.200 20.185 1.00 86.31 80 TYR A C 1
ATOM 613 O O . TYR A 1 80 ? -10.472 -2.285 21.035 1.00 86.31 80 TYR A O 1
ATOM 621 N N . LEU A 1 81 ? -8.723 -3.194 19.956 1.00 84.94 81 LEU A N 1
ATOM 622 C CA . LEU A 1 81 ? -8.722 -4.455 20.702 1.00 84.94 81 LEU A CA 1
ATOM 623 C C . LEU A 1 81 ? -8.427 -4.239 22.195 1.00 84.94 81 LEU A C 1
ATOM 625 O O . LEU A 1 81 ? -9.069 -4.855 23.049 1.00 84.94 81 LEU A O 1
ATOM 629 N N . PHE A 1 82 ? -7.495 -3.332 22.500 1.00 84.38 82 PHE A N 1
ATOM 630 C CA . PHE A 1 82 ? -7.094 -2.979 23.867 1.00 84.38 82 PHE A CA 1
ATOM 631 C C . PHE A 1 82 ? -7.832 -1.757 24.436 1.00 84.38 82 PHE A C 1
ATOM 633 O O . PHE A 1 82 ? -7.548 -1.331 25.553 1.00 84.38 82 PHE A O 1
ATOM 640 N N . SER A 1 83 ? -8.791 -1.198 23.695 1.00 81.44 83 SER A N 1
ATOM 641 C CA . SER A 1 83 ? -9.607 -0.063 24.130 1.00 81.44 83 SER A CA 1
ATOM 642 C C . SER A 1 83 ? -10.998 -0.509 24.605 1.00 81.44 83 SER A C 1
ATOM 644 O O . SER A 1 83 ? -11.442 -1.632 24.357 1.00 81.44 83 SER A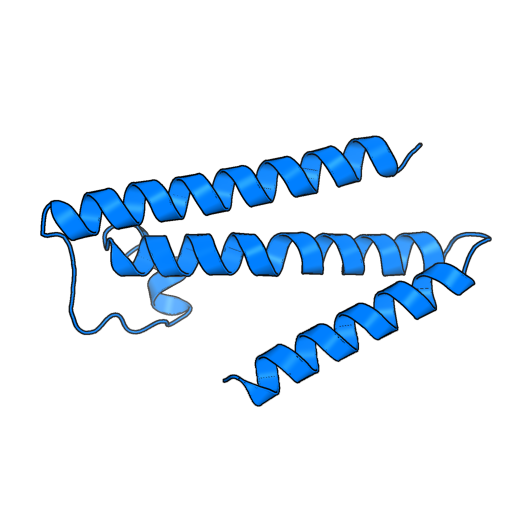 O 1
ATOM 646 N N . ASN A 1 84 ? -11.737 0.391 25.259 1.00 77.31 84 ASN A N 1
ATOM 647 C CA . ASN A 1 84 ? -13.126 0.154 25.680 1.00 77.31 84 ASN A CA 1
ATOM 648 C C . ASN A 1 84 ? -14.101 0.017 24.493 1.00 77.31 84 ASN A C 1
ATOM 650 O O . ASN A 1 84 ? -15.252 -0.376 24.666 1.00 77.31 84 ASN A O 1
ATOM 654 N N . THR A 1 85 ? -13.649 0.312 23.273 1.00 83.31 85 THR A N 1
ATOM 655 C CA . THR A 1 85 ? -14.461 0.327 22.053 1.00 83.31 85 THR A CA 1
ATOM 656 C C . THR A 1 85 ? -14.168 -0.856 21.116 1.00 83.31 85 THR A C 1
ATOM 658 O O . THR A 1 85 ? -14.083 -0.706 19.898 1.00 83.31 85 THR A O 1
ATOM 661 N N . LYS A 1 86 ? -14.099 -2.073 21.676 1.00 82.50 86 LYS A N 1
ATOM 662 C CA . LYS A 1 86 ? -13.796 -3.339 20.964 1.00 82.50 86 LYS A CA 1
ATOM 663 C C . LYS A 1 86 ? -14.675 -3.637 19.745 1.00 82.50 86 LYS A C 1
ATOM 665 O O . LYS A 1 86 ? -14.262 -4.361 18.852 1.00 82.50 86 LYS A O 1
ATOM 670 N N . LYS A 1 87 ? -15.881 -3.068 19.661 1.00 84.12 87 LYS A N 1
ATOM 671 C CA . LYS A 1 87 ? -16.755 -3.223 18.483 1.00 84.12 87 LYS A CA 1
ATOM 672 C C . LYS A 1 87 ? -16.061 -2.763 17.190 1.00 84.12 87 LYS A C 1
ATOM 674 O O . LYS A 1 87 ? -16.255 -3.378 16.148 1.00 84.12 87 LYS A O 1
ATOM 679 N N . TYR A 1 88 ? -15.203 -1.740 17.264 1.00 83.62 88 TYR A N 1
ATOM 680 C CA . TYR A 1 88 ? -14.480 -1.233 16.095 1.00 83.62 88 TYR A CA 1
ATOM 681 C C . TYR A 1 88 ? -13.300 -2.104 15.663 1.00 83.62 88 TYR A C 1
ATOM 683 O O . TYR A 1 88 ? -12.954 -2.078 14.483 1.00 83.62 88 TYR A O 1
ATOM 691 N N . SER A 1 89 ? -12.716 -2.922 16.550 1.00 85.25 89 SER A N 1
ATOM 692 C CA . SER A 1 89 ? -11.689 -3.879 16.120 1.00 85.25 89 SER A CA 1
ATOM 693 C 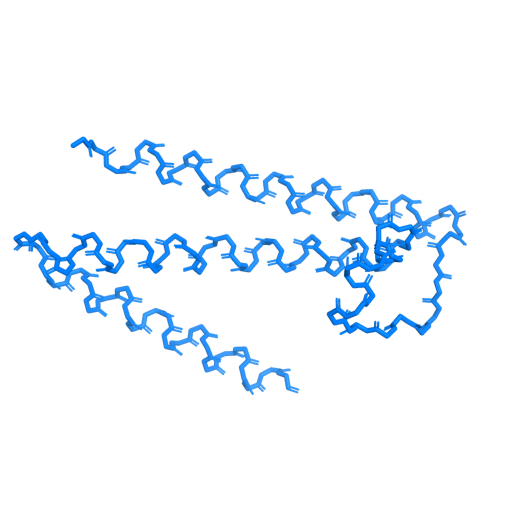C . SER A 1 89 ? -12.302 -4.957 15.227 1.00 85.25 89 SER A C 1
ATOM 695 O O . SER A 1 89 ? -11.723 -5.298 14.201 1.00 85.25 89 SER A O 1
ATOM 697 N N . VAL A 1 90 ? -13.522 -5.412 15.534 1.00 86.25 90 VAL A N 1
ATOM 698 C CA . VAL A 1 90 ? -14.253 -6.362 14.682 1.00 86.25 90 VAL A CA 1
ATOM 699 C C . VAL A 1 90 ? -14.519 -5.763 13.300 1.00 86.25 90 VAL A C 1
ATOM 701 O O . VAL A 1 90 ? -14.252 -6.424 12.304 1.00 86.25 90 VAL A O 1
ATOM 704 N N . TYR A 1 91 ? -14.945 -4.496 13.208 1.00 88.75 91 TYR A N 1
ATOM 705 C CA . TYR A 1 91 ? -15.115 -3.834 11.907 1.00 88.75 91 TYR A CA 1
ATOM 706 C C . TYR A 1 91 ? -13.803 -3.733 11.119 1.00 88.75 91 TYR A C 1
ATOM 708 O O . TYR A 1 91 ? -13.797 -4.003 9.919 1.00 88.75 91 TYR A O 1
ATOM 716 N N . CYS A 1 92 ? -12.687 -3.404 11.779 1.00 87.31 92 CYS A N 1
ATOM 717 C CA . CYS A 1 92 ? -11.376 -3.377 11.126 1.00 87.31 92 CYS A CA 1
ATOM 718 C C . CYS A 1 92 ? -10.989 -4.765 10.591 1.00 87.31 92 CYS A C 1
ATOM 720 O O . CYS A 1 92 ? -10.551 -4.875 9.448 1.00 87.31 92 CYS A O 1
ATOM 722 N N . LEU A 1 93 ? -11.210 -5.824 11.376 1.00 87.69 93 LEU A N 1
ATOM 723 C CA . LEU A 1 93 ? -10.945 -7.208 10.974 1.00 87.69 93 LEU A CA 1
ATOM 724 C C . LEU A 1 93 ? -11.789 -7.622 9.757 1.00 87.69 93 LEU A C 1
ATOM 726 O O . LEU A 1 93 ? -11.257 -8.210 8.818 1.00 87.69 93 LEU A O 1
ATOM 730 N N . SER A 1 94 ? -13.081 -7.282 9.743 1.00 89.38 94 SER A N 1
ATOM 731 C CA . SER A 1 94 ? -13.978 -7.575 8.619 1.00 89.38 94 SER A CA 1
ATOM 732 C C . SER A 1 94 ? -13.518 -6.898 7.329 1.00 89.38 94 SER A C 1
ATOM 734 O O . SER A 1 94 ? -13.493 -7.534 6.279 1.00 89.38 94 SER A O 1
ATOM 736 N N . ILE A 1 95 ? -13.115 -5.625 7.400 1.00 89.69 95 ILE A N 1
ATOM 737 C CA . ILE A 1 95 ? -12.610 -4.887 6.232 1.00 89.69 95 ILE A CA 1
ATOM 738 C C . ILE A 1 95 ? -11.296 -5.503 5.735 1.00 89.69 95 ILE A C 1
ATOM 740 O O . ILE A 1 95 ? -11.131 -5.680 4.531 1.00 89.69 95 ILE A O 1
ATOM 744 N N . ILE A 1 96 ? -10.385 -5.880 6.640 1.00 88.94 96 ILE A N 1
ATOM 745 C CA . ILE A 1 96 ? -9.135 -6.567 6.277 1.00 88.94 96 ILE A CA 1
ATOM 746 C C . ILE A 1 96 ? -9.431 -7.891 5.560 1.00 88.94 96 ILE A C 1
ATOM 748 O O . ILE A 1 96 ? -8.845 -8.150 4.513 1.00 88.94 96 ILE A O 1
ATOM 752 N N . LEU A 1 97 ? -10.357 -8.705 6.075 1.00 88.62 97 LEU A N 1
ATOM 753 C CA . LEU A 1 97 ? -10.752 -9.969 5.443 1.00 88.62 97 LEU A CA 1
ATOM 754 C C . LEU A 1 97 ? -11.332 -9.757 4.043 1.00 88.62 97 LEU A C 1
ATOM 756 O O . LEU A 1 97 ? -10.941 -10.456 3.112 1.00 88.62 97 LEU A O 1
ATOM 760 N N . VAL A 1 98 ? -12.221 -8.774 3.876 1.00 88.56 98 VAL A N 1
ATOM 761 C CA . VAL A 1 98 ? -12.780 -8.430 2.560 1.00 88.56 98 VAL A CA 1
ATOM 762 C C . VAL A 1 98 ? -11.675 -8.004 1.597 1.00 88.56 98 VAL A C 1
ATOM 764 O O . VAL A 1 98 ? -11.654 -8.472 0.463 1.00 88.56 98 VAL A O 1
ATOM 767 N N . LEU A 1 99 ? -10.731 -7.168 2.039 1.00 83.25 99 LEU A N 1
ATOM 768 C CA . LEU A 1 99 ? -9.603 -6.744 1.208 1.00 83.25 99 LEU A CA 1
ATOM 769 C C . LEU A 1 99 ? -8.728 -7.927 0.785 1.00 83.25 99 LEU A C 1
ATOM 771 O O . LEU A 1 99 ? -8.382 -8.021 -0.388 1.00 83.25 99 LEU A O 1
ATOM 775 N N . ILE A 1 100 ? -8.422 -8.849 1.701 1.00 84.25 100 ILE A N 1
ATOM 776 C CA . ILE A 1 100 ? -7.656 -10.061 1.381 1.00 84.25 100 ILE A CA 1
ATOM 777 C C . ILE A 1 100 ? -8.402 -10.900 0.342 1.00 84.25 100 ILE A C 1
ATOM 779 O O . ILE A 1 100 ? -7.804 -11.269 -0.660 1.00 84.25 100 ILE A O 1
ATOM 783 N N . ILE A 1 101 ? -9.704 -11.144 0.526 1.00 86.38 101 ILE A N 1
ATOM 784 C CA . ILE A 1 101 ? -10.517 -11.905 -0.437 1.00 86.38 101 ILE A CA 1
ATOM 785 C C . ILE A 1 101 ? -10.507 -11.224 -1.807 1.00 86.38 101 ILE A C 1
ATOM 787 O O . ILE A 1 101 ? -10.285 -11.885 -2.815 1.00 86.38 101 ILE A O 1
ATOM 791 N N . VAL A 1 102 ? -10.718 -9.907 -1.861 1.00 82.19 102 VAL A N 1
ATOM 792 C CA . VAL A 1 102 ? -10.721 -9.159 -3.125 1.00 82.19 102 VAL A CA 1
ATOM 793 C C . VAL A 1 102 ? -9.375 -9.273 -3.834 1.00 82.19 102 VAL A C 1
ATOM 795 O O . VAL A 1 102 ? -9.357 -9.481 -5.043 1.00 82.19 102 VAL A O 1
ATOM 798 N N . VAL A 1 103 ? -8.262 -9.173 -3.104 1.00 77.12 103 VAL A N 1
ATOM 799 C CA . VAL A 1 103 ? -6.921 -9.349 -3.677 1.00 77.12 103 VAL A CA 1
ATOM 800 C C . VAL A 1 103 ? -6.723 -10.792 -4.148 1.00 77.12 103 VAL A C 1
ATOM 802 O O . VAL A 1 103 ? -6.342 -10.996 -5.291 1.00 77.12 103 VAL A O 1
ATOM 805 N N . SER A 1 104 ? -7.051 -11.793 -3.330 1.00 73.69 104 SER A N 1
ATOM 806 C CA . SER A 1 104 ? -6.876 -13.214 -3.667 1.00 73.69 104 SER A CA 1
ATOM 807 C C . SER A 1 104 ? -7.779 -13.719 -4.793 1.00 73.69 104 SER A C 1
ATOM 809 O O . SER A 1 104 ? -7.448 -14.715 -5.415 1.00 73.69 104 SER A O 1
ATOM 811 N N . VAL A 1 105 ? -8.925 -13.080 -5.042 1.00 79.94 105 VAL A N 1
ATOM 812 C CA . VAL A 1 105 ? -9.813 -13.413 -6.173 1.00 79.94 105 VAL A CA 1
ATOM 813 C C . VAL A 1 105 ? -9.360 -12.722 -7.467 1.00 79.94 105 VAL A C 1
ATOM 815 O O . VAL A 1 105 ? -9.752 -13.132 -8.557 1.00 79.94 105 VAL A O 1
ATOM 818 N N . ARG A 1 106 ? -8.586 -11.636 -7.360 1.00 57.47 106 ARG A N 1
ATOM 819 C CA . ARG A 1 106 ? -8.112 -10.836 -8.501 1.00 57.47 106 ARG A CA 1
ATOM 820 C C . ARG A 1 106 ? -6.721 -11.240 -8.996 1.00 57.47 106 ARG A C 1
ATOM 822 O O . ARG A 1 106 ? -6.416 -10.922 -10.142 1.00 57.47 106 ARG A O 1
ATOM 829 N N . VAL A 1 107 ? -5.904 -11.853 -8.139 1.00 51.81 107 VAL A N 1
ATOM 830 C CA . VAL A 1 107 ? -4.595 -12.456 -8.460 1.00 51.81 107 VAL A CA 1
ATOM 831 C C . VAL A 1 107 ? -4.807 -13.881 -8.948 1.00 51.81 107 VAL A C 1
ATOM 833 O O . VAL A 1 107 ? -4.149 -14.248 -9.942 1.00 51.81 107 VAL A O 1
#

Foldseek 3Di:
DPCVVVLVVLLVVLLVQLVVLLVVLVVCVVVVQADPDDDPDPVCVVVCVLVSHSVSSNVVSVVSNLVSVLVSLVVVLVVLCPDPNNVVNVVSVVVNVVSVVVVVVVD

Secondary structure (DSSP, 8-state):
--HHHHHHHHHHHHHHHHHHHHHHHHHHHHTT---S-----HHHHHTSGGGTSHHHHHHHHHHHHHHHHHHHHHHHHHHHHTSTTTHHHHHHHHHHHHHHHHHHHH-

Sequence (107 aa):
MMPEISISKIMRTGLAIGLIFMLIGGIFSVTGRYHEEINLSIANMLDGSLFVDGAGLMYLGTLSIILTPMAVLFFLFFYYLFSNTKKYSVYCLSIILVLIIVVSVRV

Mean predicted aligned error: 7.97 Å

Nearest PDB structures (foldseek):
  8afa-assembly1_C  TM=2.589E-01  e=2.360E+00  Thermococcus kodakarensis

Radius of gyration: 16.97 Å; Cα contacts (8 Å, |Δi|>4): 104; chains: 1; bounding box: 35×27×48 Å

Solvent-accessible surface area (backbone atoms only — not comparable to full-atom values): 5647 Å² total; per-residue (Å²): 128,78,60,63,67,58,48,54,49,50,49,53,49,32,44,51,50,12,48,49,31,32,52,53,8,52,52,28,44,76,71,66,37,56,68,97,78,73,73,92,41,72,67,35,60,73,71,46,56,30,76,72,25,6,62,39,18,33,50,51,10,52,48,33,51,54,48,38,59,52,53,50,39,53,52,47,22,58,55,20,60,79,39,98,53,43,73,55,15,55,53,30,49,53,52,51,51,51,51,51,50,56,51,66,74,72,108